Protein AF-A0A6V7Y6E7-F1 (afdb_monomer_lite)

Secondary structure (DSSP, 8-state):
-HHHHHHHHHHHHHHHHHHHHHHH-HHHHHHHHHHHHHHHHHHHHHHHHHHHHHHHHH-TT----THHHHHHHHHHHHHHHHHHHHHHSPPPHHHHHHTT--HHHHHHHHHHHH--S--HHHHHHHHHHHHHHHHSPP--TTHHHHSS-HHHHHHHHHHHHHHHHTSHHHHHHHTTT-

Radius of gyration: 22.76 Å; chains: 1; bounding box: 50×35×67 Å

Foldseek 3Di:
DVVVVVVVVVVVCVVCLVVCCLVVAPLVSVVVVLVVLVVVLVVVVVVVVVVVVVCVVVPVPPDDDPCVVVVSVVSVVVSVVVVVVSVVQDTQLLCCCLPVVNLVSSQVNVCVVVVDPPCVVVSVVSNVVSVVCVVDDPCDPVNVVVDPPVVVVVVVVVVVVCVVVVCPVVVVVVVVVD

Structure (mmCIF, N/CA/C/O backbone):
data_AF-A0A6V7Y6E7-F1
#
_entry.id   AF-A0A6V7Y6E7-F1
#
loop_
_atom_site.group_PDB
_atom_site.id
_atom_site.type_symbol
_atom_site.label_atom_id
_atom_site.label_alt_id
_atom_site.label_comp_id
_atom_site.label_asym_id
_atom_site.label_entity_id
_atom_site.label_seq_id
_atom_site.pdbx_PDB_ins_code
_atom_site.Cartn_x
_atom_site.Cartn_y
_atom_site.Cartn_z
_atom_site.occupancy
_atom_site.B_iso_or_equiv
_atom_site.auth_seq_id
_atom_site.auth_comp_id
_atom_site.auth_asym_id
_atom_site.auth_atom_id
_atom_site.pdbx_PDB_model_num
ATOM 1 N N . MET A 1 1 ? 16.864 6.881 -18.535 1.00 53.31 1 MET A N 1
ATOM 2 C CA . MET A 1 1 ? 15.555 7.573 -18.629 1.00 53.31 1 MET A CA 1
ATOM 3 C C . MET A 1 1 ? 14.434 6.759 -17.979 1.00 53.31 1 MET A C 1
ATOM 5 O O . MET A 1 1 ? 13.882 7.224 -16.995 1.00 53.31 1 MET A O 1
ATOM 9 N N . ALA A 1 2 ? 14.132 5.539 -18.446 1.00 59.84 2 ALA A N 1
ATOM 10 C CA . ALA A 1 2 ? 13.004 4.745 -17.928 1.00 59.84 2 ALA A CA 1
ATOM 11 C C . ALA A 1 2 ? 13.101 4.378 -16.429 1.00 59.84 2 ALA A C 1
ATOM 13 O O . ALA A 1 2 ? 12.095 4.411 -15.731 1.00 59.84 2 ALA A O 1
ATOM 14 N N . VAL A 1 3 ? 14.304 4.097 -15.914 1.00 64.38 3 VAL A N 1
ATOM 15 C CA . VAL A 1 3 ? 14.514 3.660 -14.517 1.00 64.38 3 VAL A CA 1
ATOM 16 C C . VAL A 1 3 ? 14.163 4.755 -13.494 1.00 64.38 3 VAL A C 1
ATOM 18 O O . VAL A 1 3 ? 13.571 4.469 -12.459 1.00 64.38 3 VAL A O 1
ATOM 21 N N . GLY A 1 4 ? 14.441 6.027 -13.804 1.00 71.19 4 GLY A N 1
ATOM 22 C CA . GLY A 1 4 ? 14.145 7.150 -12.902 1.00 71.19 4 GLY A CA 1
ATOM 23 C C . GLY A 1 4 ? 12.647 7.439 -12.745 1.00 71.19 4 GLY A C 1
ATOM 24 O O . GLY A 1 4 ? 12.212 7.879 -11.684 1.00 71.19 4 GLY A O 1
ATOM 25 N N . VAL A 1 5 ? 11.839 7.131 -13.766 1.00 80.69 5 VAL A N 1
ATOM 26 C CA . VAL A 1 5 ? 10.379 7.340 -13.734 1.00 80.69 5 VAL A CA 1
ATOM 27 C C . VAL A 1 5 ? 9.711 6.429 -12.699 1.00 80.69 5 VAL A C 1
ATOM 29 O O . VAL A 1 5 ? 8.771 6.855 -12.031 1.00 80.69 5 VAL A O 1
ATOM 32 N N . PHE A 1 6 ? 10.231 5.213 -12.493 1.00 79.94 6 PHE A N 1
ATOM 33 C CA . PHE A 1 6 ? 9.736 4.307 -11.451 1.00 79.94 6 PHE A CA 1
ATOM 34 C C . PHE A 1 6 ? 9.980 4.853 -10.040 1.00 79.94 6 PHE A C 1
ATOM 36 O O . PHE A 1 6 ? 9.088 4.771 -9.198 1.00 79.94 6 PHE A O 1
ATOM 43 N N . ALA A 1 7 ? 11.138 5.473 -9.788 1.00 81.00 7 ALA A N 1
ATOM 44 C CA . ALA A 1 7 ? 11.437 6.091 -8.495 1.00 81.00 7 ALA A CA 1
ATOM 45 C C . ALA A 1 7 ? 10.510 7.284 -8.202 1.00 81.00 7 ALA A C 1
ATOM 47 O O . ALA A 1 7 ? 9.968 7.396 -7.103 1.00 81.00 7 ALA A O 1
ATOM 48 N N . VAL A 1 8 ? 10.261 8.138 -9.202 1.00 84.62 8 VAL A N 1
ATOM 49 C CA . VAL A 1 8 ? 9.315 9.260 -9.080 1.00 84.62 8 VAL A CA 1
ATOM 50 C C . VAL A 1 8 ? 7.890 8.760 -8.831 1.00 84.62 8 VAL A C 1
ATOM 52 O O . VAL A 1 8 ? 7.212 9.264 -7.935 1.00 84.62 8 VAL A O 1
ATOM 55 N N . GLY A 1 9 ? 7.454 7.726 -9.558 1.00 84.88 9 GLY A N 1
ATOM 56 C CA . GLY A 1 9 ? 6.162 7.078 -9.329 1.00 84.88 9 GLY A CA 1
ATOM 57 C C . GLY A 1 9 ? 6.029 6.509 -7.913 1.00 84.88 9 GLY A C 1
ATOM 58 O O . GLY A 1 9 ? 4.996 6.699 -7.274 1.00 84.88 9 GLY A O 1
ATOM 59 N N . GLY A 1 10 ? 7.090 5.887 -7.388 1.00 84.56 10 GLY A N 1
ATOM 60 C CA . GLY A 1 10 ? 7.145 5.384 -6.014 1.00 84.56 10 GLY A CA 1
ATOM 61 C C . GLY A 1 10 ? 7.012 6.487 -4.961 1.00 84.56 10 GLY A C 1
ATOM 62 O O . GLY A 1 10 ? 6.248 6.329 -4.011 1.00 84.56 10 GLY A O 1
ATOM 63 N N . MET A 1 11 ? 7.676 7.633 -5.153 1.00 86.88 11 MET A N 1
ATOM 64 C CA . MET A 1 11 ? 7.556 8.779 -4.241 1.00 86.88 11 MET A CA 1
ATOM 65 C C . MET A 1 11 ? 6.131 9.342 -4.213 1.00 86.88 11 MET A C 1
ATOM 67 O O . MET A 1 11 ? 5.580 9.580 -3.139 1.00 86.88 11 MET A O 1
ATOM 71 N N . ILE A 1 12 ? 5.507 9.527 -5.378 1.00 87.31 12 ILE A N 1
ATOM 72 C CA . ILE A 1 12 ? 4.134 10.046 -5.464 1.00 87.31 12 ILE A CA 1
ATOM 73 C C . ILE A 1 12 ? 3.145 9.036 -4.862 1.00 87.31 12 ILE A C 1
ATOM 75 O O . ILE A 1 12 ? 2.309 9.405 -4.036 1.00 87.31 12 ILE A O 1
ATOM 79 N N . GLY A 1 13 ? 3.271 7.754 -5.218 1.00 84.38 13 GLY A N 1
ATOM 80 C CA . GLY A 1 13 ? 2.419 6.682 -4.699 1.00 84.38 13 GLY A CA 1
ATOM 81 C C . GLY A 1 13 ? 2.525 6.516 -3.181 1.00 84.38 13 GLY A C 1
ATOM 82 O O . GLY A 1 13 ? 1.503 6.394 -2.508 1.00 84.38 13 GLY A O 1
ATOM 83 N N . GLY A 1 14 ? 3.739 6.599 -2.628 1.00 83.94 14 GLY A N 1
ATOM 84 C CA . GLY A 1 14 ? 3.987 6.501 -1.188 1.00 83.94 14 GLY A CA 1
ATOM 85 C C . GLY A 1 14 ? 3.364 7.637 -0.371 1.00 83.94 14 GLY A C 1
ATOM 86 O O . GLY A 1 14 ? 2.892 7.401 0.734 1.00 83.94 14 GLY A O 1
ATOM 87 N N . ASN A 1 15 ? 3.280 8.853 -0.917 1.00 81.75 15 ASN A N 1
ATOM 88 C CA . ASN A 1 15 ? 2.604 9.967 -0.238 1.00 81.75 15 ASN A CA 1
ATOM 89 C C . ASN A 1 15 ? 1.072 9.852 -0.306 1.00 81.75 15 ASN A C 1
ATOM 91 O O . ASN A 1 15 ? 0.367 10.241 0.625 1.00 81.75 15 ASN A O 1
ATOM 95 N N . LEU A 1 16 ? 0.540 9.301 -1.400 1.00 82.25 16 LEU A N 1
ATOM 96 C CA . LEU A 1 16 ? -0.904 9.153 -1.598 1.00 82.25 16 LEU A CA 1
ATOM 97 C C . LEU A 1 16 ? -1.489 7.937 -0.869 1.00 82.25 16 LEU A C 1
ATOM 99 O O . LEU A 1 16 ? -2.671 7.956 -0.522 1.00 82.25 16 LEU A O 1
ATOM 103 N N . VAL A 1 17 ? -0.690 6.899 -0.598 1.00 81.75 17 VAL A N 1
ATOM 104 C CA . VAL A 1 17 ? -1.184 5.645 -0.005 1.00 81.75 17 VAL A CA 1
ATOM 105 C C . VAL A 1 17 ? -1.858 5.863 1.351 1.00 81.75 17 VAL A C 1
ATOM 107 O O . VAL A 1 17 ? -2.896 5.259 1.605 1.00 81.75 17 VAL A O 1
ATOM 110 N N . GLY A 1 18 ? -1.339 6.771 2.186 1.00 75.69 18 GLY A N 1
ATOM 111 C CA . GLY A 1 18 ? -1.924 7.083 3.494 1.00 75.69 18 GLY A CA 1
ATOM 112 C C . GLY A 1 18 ? -3.319 7.705 3.382 1.00 75.69 18 GLY A C 1
ATOM 113 O O . GLY A 1 18 ? -4.241 7.318 4.099 1.00 75.69 18 GLY A O 1
ATOM 114 N N . ILE A 1 19 ? -3.512 8.606 2.415 1.00 76.75 19 ILE A N 1
ATOM 115 C CA . ILE A 1 19 ? -4.805 9.255 2.146 1.00 76.75 19 ILE A CA 1
ATOM 116 C C . ILE A 1 19 ? -5.809 8.243 1.579 1.00 76.75 19 ILE A C 1
ATOM 118 O O . ILE A 1 19 ? -6.980 8.225 1.955 1.00 76.75 19 ILE A O 1
ATOM 122 N N . VAL A 1 20 ? -5.360 7.383 0.665 1.00 78.75 20 VAL A N 1
ATOM 123 C CA . VAL A 1 20 ? -6.222 6.379 0.029 1.00 78.75 20 VAL A CA 1
ATOM 124 C C . VAL A 1 20 ? -6.619 5.289 1.029 1.00 78.75 20 VAL A C 1
ATOM 126 O O . VAL A 1 20 ? -7.785 4.896 1.071 1.00 78.75 20 VAL A O 1
ATOM 129 N N . ALA A 1 21 ? -5.687 4.833 1.869 1.00 75.56 21 ALA A N 1
ATOM 130 C CA . ALA A 1 21 ? -5.933 3.801 2.872 1.00 75.56 21 ALA A CA 1
ATOM 131 C C . ALA A 1 21 ? -6.896 4.262 3.976 1.00 75.56 21 ALA A C 1
ATOM 133 O O . ALA A 1 21 ? -7.745 3.475 4.394 1.00 75.56 21 ALA A O 1
ATOM 134 N N . THR A 1 22 ? -6.806 5.524 4.408 1.00 72.81 22 THR A N 1
ATOM 135 C CA . THR A 1 22 ? -7.703 6.100 5.427 1.00 72.81 22 THR A CA 1
ATOM 136 C C . THR A 1 22 ? -9.113 6.352 4.893 1.00 72.81 22 THR A C 1
ATOM 138 O O . THR A 1 22 ? -10.081 6.129 5.613 1.00 72.81 22 THR A O 1
ATOM 141 N N . LYS A 1 23 ? -9.263 6.742 3.617 1.00 72.19 23 LYS A N 1
ATOM 142 C CA . LYS A 1 23 ? -10.584 7.001 3.012 1.00 72.19 23 LYS A CA 1
ATOM 143 C C . LYS A 1 23 ? -11.315 5.751 2.526 1.00 72.19 23 LYS A C 1
ATOM 145 O O . LYS A 1 23 ? -12.529 5.658 2.671 1.00 72.19 23 LYS A O 1
ATOM 150 N N . LEU A 1 24 ? -10.608 4.818 1.888 1.00 68.69 24 LEU A N 1
ATOM 151 C CA . LEU A 1 24 ? -11.229 3.661 1.228 1.00 68.69 24 LEU A CA 1
ATOM 152 C C . LEU A 1 24 ? -11.151 2.377 2.058 1.00 68.69 24 LEU A C 1
ATOM 154 O O . LEU A 1 24 ? -11.836 1.413 1.721 1.00 68.69 24 LEU A O 1
ATOM 158 N N . GLY A 1 25 ? -10.337 2.354 3.114 1.00 72.38 25 GLY A N 1
ATOM 159 C CA . GLY A 1 25 ? -10.011 1.148 3.865 1.00 72.38 25 GLY A CA 1
ATOM 160 C C . GLY A 1 25 ? -8.861 0.371 3.219 1.00 72.38 25 GLY A C 1
ATOM 161 O O . GLY A 1 25 ? -8.708 0.321 1.993 1.00 72.38 25 GLY A O 1
ATOM 162 N N . ARG A 1 26 ? -8.035 -0.272 4.053 1.00 75.12 26 ARG A N 1
ATOM 163 C CA . ARG A 1 26 ? -6.790 -0.951 3.634 1.00 75.12 26 ARG A CA 1
ATOM 164 C C . ARG A 1 26 ? -7.031 -2.045 2.584 1.00 75.12 26 ARG A C 1
ATOM 166 O O . ARG A 1 26 ? -6.278 -2.155 1.619 1.00 75.12 26 ARG A O 1
ATOM 173 N N . LYS A 1 27 ? -8.119 -2.812 2.726 1.00 76.62 27 LYS A N 1
ATOM 174 C CA . LYS A 1 27 ? -8.493 -3.903 1.807 1.00 76.62 27 LYS A CA 1
ATOM 175 C C . LYS A 1 27 ? -8.834 -3.390 0.406 1.00 76.62 27 LYS A C 1
ATOM 177 O O . LYS A 1 27 ? -8.342 -3.917 -0.589 1.00 76.62 27 LYS A O 1
ATOM 182 N N . ARG A 1 28 ? -9.662 -2.344 0.321 1.00 75.44 28 ARG A N 1
ATOM 183 C CA . ARG A 1 28 ? -10.079 -1.754 -0.960 1.00 75.44 28 ARG A CA 1
ATOM 184 C C . ARG A 1 28 ? -8.938 -0.985 -1.616 1.00 75.44 28 ARG A C 1
ATOM 186 O O . ARG A 1 28 ? -8.761 -1.104 -2.822 1.00 75.44 28 ARG A O 1
ATOM 193 N N . ALA A 1 29 ? -8.125 -0.272 -0.835 1.00 81.62 29 ALA A N 1
ATOM 194 C CA . ALA A 1 29 ? -6.918 0.386 -1.332 1.00 81.62 29 ALA A CA 1
ATOM 195 C C . ALA A 1 29 ? -5.959 -0.611 -2.010 1.00 81.62 29 ALA A C 1
ATOM 197 O O . ALA A 1 29 ? -5.461 -0.340 -3.103 1.00 81.62 29 ALA A O 1
ATOM 198 N N . LEU A 1 30 ? -5.770 -1.799 -1.422 1.00 82.19 30 LEU A N 1
ATOM 199 C CA . LEU A 1 30 ? -4.933 -2.849 -2.008 1.00 82.19 30 LEU A CA 1
ATOM 200 C C . LEU A 1 30 ? -5.521 -3.421 -3.313 1.00 82.19 30 LEU A C 1
ATOM 202 O O . LEU A 1 30 ? -4.776 -3.691 -4.254 1.00 82.19 30 LEU A O 1
ATOM 206 N N . LEU A 1 31 ? -6.850 -3.548 -3.412 1.00 81.88 31 LEU A N 1
ATOM 207 C CA . LEU A 1 31 ? -7.524 -3.949 -4.655 1.00 81.88 31 LEU A CA 1
ATOM 208 C C . LEU A 1 31 ? -7.328 -2.920 -5.777 1.00 81.88 31 LEU A C 1
ATOM 210 O O . LEU A 1 31 ? -7.003 -3.302 -6.901 1.00 81.88 31 LEU A O 1
ATOM 214 N N . TYR A 1 32 ? -7.468 -1.626 -5.477 1.00 82.00 32 TYR A N 1
ATOM 215 C CA . TYR A 1 32 ? -7.200 -0.561 -6.449 1.00 82.00 32 TYR A CA 1
ATOM 216 C C . TYR A 1 32 ? -5.737 -0.552 -6.899 1.00 82.00 32 TYR A C 1
ATOM 218 O O . TYR A 1 32 ? -5.465 -0.396 -8.088 1.00 82.00 32 TYR A O 1
ATOM 226 N N . ASN A 1 33 ? -4.796 -0.787 -5.980 1.00 84.94 33 ASN A N 1
ATOM 227 C CA . ASN A 1 33 ? -3.381 -0.912 -6.320 1.00 84.94 33 ASN A CA 1
ATOM 228 C C . ASN A 1 33 ? -3.125 -2.076 -7.296 1.00 84.94 33 ASN A C 1
ATOM 230 O O . ASN A 1 33 ? -2.426 -1.910 -8.295 1.00 84.94 3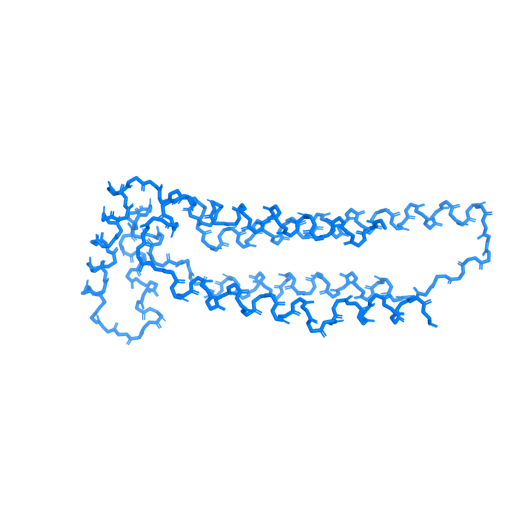3 ASN A O 1
ATOM 234 N N . ASN A 1 34 ? -3.754 -3.232 -7.065 1.00 84.50 34 ASN A N 1
ATOM 235 C CA . ASN A 1 34 ? -3.667 -4.370 -7.982 1.00 84.50 34 ASN A CA 1
ATOM 236 C C . ASN A 1 34 ? -4.293 -4.071 -9.354 1.00 84.50 34 ASN A C 1
ATOM 238 O O . ASN A 1 34 ? -3.736 -4.473 -10.374 1.00 84.50 34 ASN A O 1
ATOM 242 N N . ALA A 1 35 ? -5.403 -3.329 -9.413 1.00 83.62 35 ALA A N 1
ATOM 243 C CA . ALA A 1 35 ? -5.997 -2.904 -10.681 1.00 83.62 35 ALA A CA 1
ATOM 244 C C . ALA A 1 35 ? -5.054 -1.983 -11.480 1.00 83.62 35 ALA A C 1
ATOM 246 O O . ALA A 1 35 ? -4.860 -2.190 -12.679 1.00 83.62 35 ALA A O 1
ATOM 247 N N . LEU A 1 36 ? -4.405 -1.020 -10.815 1.00 84.56 36 LEU A N 1
ATOM 248 C CA . LEU A 1 36 ? -3.390 -0.162 -11.437 1.00 84.56 36 LEU A CA 1
ATOM 249 C C . LEU A 1 36 ? -2.202 -0.978 -11.969 1.00 84.56 36 LEU A C 1
ATOM 251 O O . LEU A 1 36 ? -1.729 -0.714 -13.075 1.00 84.56 36 LEU A O 1
ATOM 255 N N . ALA A 1 37 ? -1.761 -2.002 -11.231 1.00 82.00 37 ALA A N 1
ATOM 256 C CA . ALA A 1 37 ? -0.686 -2.892 -11.664 1.00 82.00 37 ALA A CA 1
ATOM 257 C C . ALA A 1 37 ? -1.053 -3.689 -12.929 1.00 82.00 37 ALA A C 1
ATOM 259 O O . ALA A 1 37 ? -0.230 -3.806 -13.839 1.00 82.00 37 ALA A O 1
ATOM 260 N N . ILE A 1 38 ? -2.293 -4.185 -13.030 1.00 82.25 38 ILE A N 1
ATOM 261 C CA . ILE A 1 38 ? -2.786 -4.871 -14.236 1.00 82.25 38 ILE A CA 1
ATOM 262 C C . ILE A 1 38 ? -2.809 -3.909 -15.429 1.00 82.25 38 ILE A C 1
ATOM 264 O O . ILE A 1 38 ? -2.306 -4.252 -16.498 1.00 82.25 38 ILE A O 1
ATOM 268 N N . ILE A 1 39 ? -3.352 -2.699 -15.253 1.00 85.56 39 ILE A N 1
ATOM 269 C CA . ILE A 1 39 ? -3.434 -1.690 -16.323 1.00 85.56 39 ILE A CA 1
ATOM 270 C C . ILE A 1 39 ? -2.030 -1.319 -16.816 1.00 85.56 39 ILE A C 1
ATOM 272 O O . ILE A 1 39 ? -1.779 -1.311 -18.022 1.00 85.56 39 ILE A O 1
ATOM 276 N N . ALA A 1 40 ? -1.091 -1.078 -15.898 1.00 81.50 40 ALA A N 1
ATOM 277 C CA . ALA A 1 40 ? 0.299 -0.797 -16.240 1.00 81.50 40 ALA A CA 1
ATOM 278 C C . ALA A 1 40 ? 0.956 -1.980 -16.975 1.00 81.50 40 ALA A C 1
ATOM 280 O O . ALA A 1 40 ? 1.633 -1.785 -17.986 1.00 81.50 40 ALA A O 1
ATOM 281 N N . GLY A 1 41 ? 0.720 -3.214 -16.516 1.00 77.81 41 GLY A N 1
ATOM 282 C CA . GLY A 1 41 ? 1.191 -4.439 -17.166 1.00 77.81 41 GLY A CA 1
ATOM 283 C C . GLY A 1 41 ? 0.635 -4.632 -18.580 1.00 77.81 41 GLY A C 1
ATOM 284 O O . GLY A 1 41 ? 1.371 -5.039 -19.483 1.00 77.81 41 GLY A O 1
ATOM 285 N N . ALA A 1 42 ? -0.639 -4.304 -18.798 1.00 81.62 42 ALA A N 1
ATOM 286 C CA . ALA A 1 42 ? -1.279 -4.347 -20.109 1.00 81.62 42 ALA A CA 1
ATOM 287 C C . ALA A 1 42 ? -0.704 -3.280 -21.053 1.00 81.62 42 ALA A C 1
ATOM 289 O O . ALA A 1 42 ? -0.353 -3.593 -22.191 1.00 81.62 42 ALA A O 1
ATOM 290 N N . LEU A 1 43 ? -0.523 -2.048 -20.568 1.00 83.31 43 LEU A N 1
ATOM 291 C CA . LEU A 1 43 ? 0.066 -0.953 -21.342 1.00 83.31 43 LEU A CA 1
ATOM 292 C C . LEU A 1 43 ? 1.518 -1.258 -21.745 1.00 83.31 43 LEU A C 1
ATOM 294 O O . LEU A 1 43 ? 1.893 -1.081 -22.904 1.00 83.31 43 LEU A O 1
ATOM 298 N N . MET A 1 44 ? 2.325 -1.781 -20.815 1.00 79.69 44 MET A N 1
ATOM 299 C CA . MET A 1 44 ? 3.701 -2.204 -21.095 1.00 79.69 44 MET A CA 1
ATOM 300 C C . MET A 1 44 ? 3.758 -3.346 -22.120 1.00 79.69 44 MET A C 1
ATOM 302 O O . MET A 1 44 ? 4.615 -3.331 -23.007 1.00 79.69 44 MET A O 1
ATOM 306 N N . ALA A 1 45 ? 2.847 -4.320 -22.039 1.00 74.81 45 ALA A N 1
ATOM 307 C CA . ALA A 1 45 ? 2.758 -5.398 -23.023 1.00 74.81 45 ALA A CA 1
ATOM 308 C C . ALA A 1 45 ? 2.351 -4.884 -24.412 1.00 74.81 45 ALA A C 1
ATOM 310 O O . ALA A 1 45 ? 2.982 -5.256 -25.404 1.00 74.81 45 ALA A O 1
ATOM 311 N N . GLY A 1 46 ? 1.366 -3.981 -24.478 1.00 77.00 46 GLY A N 1
ATOM 312 C CA . GLY A 1 46 ? 0.929 -3.337 -25.717 1.00 77.00 46 GLY A CA 1
ATOM 313 C C . GLY A 1 46 ? 2.048 -2.540 -26.393 1.00 77.00 46 GLY A C 1
ATOM 314 O O . GLY A 1 46 ? 2.299 -2.713 -27.585 1.00 77.00 46 GLY A O 1
ATOM 315 N N . ALA A 1 47 ? 2.805 -1.750 -25.627 1.00 76.25 47 ALA A N 1
ATOM 316 C CA . ALA A 1 47 ? 3.935 -0.981 -26.151 1.00 76.25 47 ALA A CA 1
ATOM 317 C C . ALA A 1 47 ? 5.037 -1.880 -26.750 1.00 76.25 47 ALA A C 1
ATOM 319 O O . ALA A 1 47 ? 5.559 -1.593 -27.830 1.00 76.25 47 ALA A O 1
ATOM 320 N N . LYS A 1 48 ? 5.363 -3.010 -26.101 1.00 68.81 48 LYS A N 1
ATOM 321 C CA . LYS A 1 48 ? 6.346 -3.971 -26.636 1.00 68.81 48 LYS A CA 1
ATOM 322 C C . LYS A 1 48 ? 5.830 -4.738 -27.856 1.00 68.81 48 LYS A C 1
ATOM 324 O O . LYS A 1 48 ? 6.634 -5.108 -28.710 1.00 68.81 48 LYS A O 1
ATOM 329 N N . PHE A 1 49 ? 4.521 -4.970 -27.959 1.00 70.94 49 PHE A N 1
ATOM 330 C CA . PHE A 1 49 ? 3.905 -5.583 -29.136 1.00 70.94 49 PHE A CA 1
ATOM 331 C C . PHE A 1 49 ? 3.967 -4.654 -30.360 1.00 70.94 49 PHE A C 1
ATOM 333 O O . PHE A 1 49 ? 4.408 -5.084 -31.425 1.00 70.94 49 PHE A O 1
ATOM 340 N N . CYS A 1 50 ? 3.652 -3.365 -30.194 1.00 68.69 50 CYS A N 1
ATOM 341 C CA . CYS A 1 50 ? 3.801 -2.367 -31.259 1.00 68.69 50 CYS A CA 1
ATOM 342 C C . CYS A 1 50 ? 5.263 -2.199 -31.703 1.00 68.69 50 CYS A C 1
ATOM 344 O O . CYS A 1 50 ? 5.543 -2.166 -32.900 1.00 68.69 50 CYS A O 1
ATOM 346 N N . GLY A 1 51 ? 6.209 -2.172 -30.757 1.00 66.31 51 GLY A N 1
ATOM 347 C CA . GLY A 1 51 ? 7.641 -2.120 -31.071 1.00 66.31 51 GLY A CA 1
ATOM 348 C C . GLY A 1 51 ? 8.134 -3.343 -31.855 1.00 66.31 51 GLY A C 1
ATOM 349 O O . GLY A 1 51 ? 8.950 -3.202 -32.760 1.00 66.31 51 GLY A O 1
ATOM 350 N N . LYS A 1 52 ? 7.600 -4.540 -31.568 1.00 66.25 52 LYS A N 1
ATOM 351 C CA . LYS A 1 52 ? 7.872 -5.765 -32.343 1.00 66.25 52 LYS A CA 1
ATOM 352 C C . LYS A 1 52 ? 7.341 -5.700 -33.768 1.00 66.25 52 LYS A C 1
ATOM 354 O O . LYS A 1 52 ? 8.054 -6.100 -34.680 1.00 66.25 52 LYS A O 1
ATOM 359 N N . LEU A 1 53 ? 6.111 -5.217 -33.947 1.00 67.00 53 LEU A N 1
ATOM 360 C CA . LEU A 1 53 ? 5.484 -5.052 -35.262 1.00 67.00 53 LEU A CA 1
ATOM 361 C C . LEU A 1 53 ? 6.275 -4.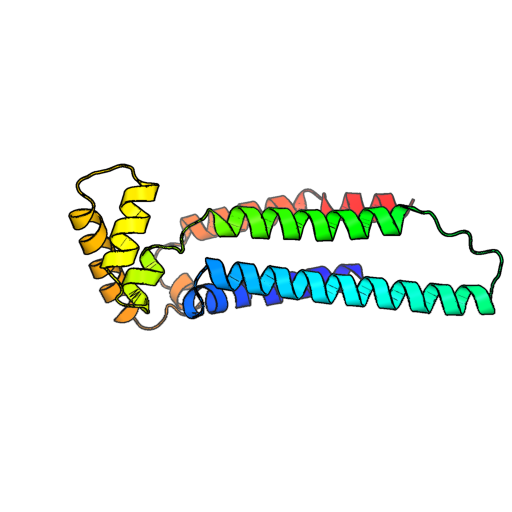074 -36.138 1.00 67.00 53 LEU A C 1
ATOM 363 O O . LEU A 1 53 ? 6.584 -4.390 -37.282 1.00 67.00 53 LEU A O 1
ATOM 367 N N . LEU A 1 54 ? 6.680 -2.933 -35.575 1.00 65.19 54 LEU A N 1
ATOM 368 C CA . LEU A 1 54 ? 7.532 -1.956 -36.259 1.00 65.19 54 LEU A CA 1
ATOM 369 C C . LEU A 1 54 ? 8.929 -2.516 -36.574 1.00 65.19 54 LEU A C 1
ATOM 371 O O . LEU A 1 54 ? 9.415 -2.356 -37.691 1.00 65.19 54 LEU A O 1
ATOM 375 N N . ALA A 1 55 ? 9.559 -3.219 -35.627 1.00 62.69 55 ALA A N 1
ATOM 376 C CA . ALA A 1 55 ? 10.871 -3.834 -35.834 1.00 62.69 55 ALA A CA 1
ATOM 377 C C . ALA A 1 55 ? 10.842 -4.966 -36.876 1.00 62.69 55 ALA A C 1
ATOM 379 O O . ALA A 1 55 ? 11.798 -5.118 -37.624 1.00 62.69 55 ALA A O 1
ATOM 380 N N . PHE A 1 56 ? 9.745 -5.724 -36.976 1.00 62.16 56 PHE A N 1
ATOM 381 C CA . PHE A 1 56 ? 9.559 -6.743 -38.014 1.00 62.16 56 PHE A CA 1
ATOM 382 C C . PHE A 1 56 ? 9.482 -6.133 -39.424 1.00 62.16 56 PHE A C 1
ATOM 384 O O . PHE A 1 56 ? 10.030 -6.705 -40.361 1.00 62.16 56 PHE A O 1
ATOM 391 N N . TYR A 1 57 ? 8.862 -4.955 -39.566 1.00 62.47 57 TYR A N 1
ATOM 392 C CA . TYR A 1 57 ? 8.790 -4.232 -40.841 1.00 62.47 57 TYR A CA 1
ATOM 393 C C . TYR A 1 57 ? 10.101 -3.524 -41.229 1.00 62.47 57 TYR A C 1
ATOM 395 O O . TYR A 1 57 ? 10.366 -3.374 -42.418 1.00 62.47 57 TYR A O 1
ATOM 403 N N . PHE A 1 58 ? 10.917 -3.086 -40.261 1.00 66.56 58 PHE A N 1
ATOM 404 C CA . PHE A 1 58 ? 12.116 -2.268 -40.517 1.00 66.56 58 PHE A CA 1
ATOM 405 C C . PHE A 1 58 ? 13.451 -3.039 -40.404 1.00 66.56 58 PHE A C 1
ATOM 407 O O . PHE A 1 58 ? 14.449 -2.612 -40.980 1.00 66.56 58 PHE A O 1
ATOM 414 N N . TRP A 1 59 ? 13.505 -4.167 -39.677 1.00 45.44 59 TRP A N 1
ATOM 415 C CA . TRP A 1 59 ? 14.733 -4.952 -39.460 1.00 45.44 59 TRP A CA 1
ATOM 416 C C . TRP A 1 59 ? 14.455 -6.446 -39.148 1.00 45.44 59 TRP A C 1
ATOM 418 O O . TRP A 1 59 ? 14.276 -6.827 -37.985 1.00 45.44 59 TRP A O 1
ATOM 428 N N . PRO A 1 60 ? 14.492 -7.345 -40.153 1.00 55.88 60 PRO A N 1
ATOM 429 C CA . PRO A 1 60 ? 14.135 -8.762 -39.984 1.00 55.88 60 PRO A CA 1
ATOM 430 C C . PRO A 1 60 ? 15.056 -9.583 -39.058 1.00 55.88 60 PRO A C 1
ATOM 432 O O . PRO A 1 60 ? 14.656 -10.642 -38.579 1.00 55.88 60 PRO A O 1
ATOM 435 N N . SER A 1 61 ? 16.276 -9.115 -38.768 1.00 60.62 61 SER A N 1
ATOM 436 C CA . SER A 1 61 ? 17.277 -9.872 -37.989 1.00 60.62 61 SER A CA 1
ATOM 437 C C . SER A 1 61 ? 17.204 -9.665 -36.465 1.00 60.62 61 SER A C 1
ATOM 439 O O . SER A 1 61 ? 18.073 -10.146 -35.737 1.00 60.62 61 SER A O 1
ATOM 441 N N . TYR A 1 62 ? 16.193 -8.960 -35.939 1.00 60.50 62 TYR A N 1
ATOM 442 C CA . TYR A 1 62 ? 16.071 -8.694 -34.498 1.00 60.50 62 TYR A CA 1
ATOM 443 C C . TYR A 1 62 ? 15.502 -9.920 -33.752 1.00 60.50 62 TYR A C 1
ATOM 445 O O . TYR A 1 62 ? 14.290 -10.131 -33.672 1.00 60.50 62 TYR A O 1
ATOM 453 N N . ARG A 1 63 ? 16.381 -10.776 -33.216 1.00 54.66 63 ARG A N 1
ATOM 454 C CA . ARG A 1 63 ? 16.008 -12.025 -32.530 1.00 54.66 63 ARG A CA 1
ATOM 455 C C . ARG A 1 63 ? 15.573 -11.760 -31.083 1.00 54.66 63 ARG A C 1
ATOM 457 O O . ARG A 1 63 ? 16.392 -11.583 -30.190 1.00 54.66 63 ARG A O 1
ATOM 464 N N . TRP A 1 64 ? 14.264 -11.752 -30.841 1.00 56.81 64 TRP A N 1
ATOM 465 C CA . TRP A 1 64 ? 13.684 -11.530 -29.512 1.00 56.81 64 TRP A CA 1
ATOM 466 C C . TRP A 1 64 ? 13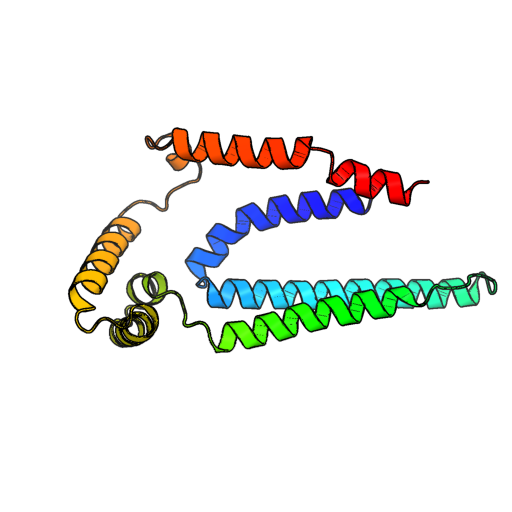.859 -12.740 -28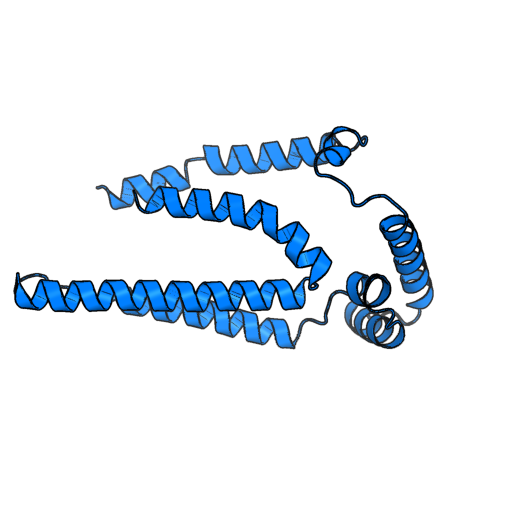.581 1.00 56.81 64 TRP A C 1
ATOM 468 O O . TRP A 1 64 ? 13.330 -13.820 -28.848 1.00 56.81 64 TRP A O 1
ATOM 478 N N . ASN A 1 65 ? 14.512 -12.548 -27.431 1.00 53.72 65 ASN A N 1
ATOM 479 C CA . ASN A 1 65 ? 14.552 -13.546 -26.358 1.00 53.72 65 ASN A CA 1
ATOM 480 C C . ASN A 1 65 ? 13.151 -13.772 -25.749 1.00 53.72 65 ASN A C 1
ATOM 482 O O . ASN A 1 65 ? 12.432 -12.825 -25.427 1.00 53.72 65 ASN A O 1
ATOM 486 N N . LYS A 1 66 ? 12.758 -15.041 -25.552 1.00 53.69 66 LYS A N 1
ATOM 487 C CA . LYS A 1 66 ? 11.428 -15.482 -25.058 1.00 53.69 66 LYS A CA 1
ATOM 488 C C . LYS A 1 66 ? 11.107 -15.092 -23.596 1.00 53.69 66 LYS A C 1
ATOM 490 O O . LYS A 1 66 ? 10.021 -15.398 -23.111 1.00 53.69 66 LYS A O 1
ATOM 495 N N . CYS A 1 67 ? 12.005 -14.409 -22.885 1.00 55.66 67 CYS A N 1
ATOM 496 C CA . CYS A 1 67 ? 11.865 -14.104 -21.454 1.00 55.66 67 CYS A CA 1
ATOM 497 C C . CYS A 1 67 ? 10.749 -13.093 -21.126 1.00 55.66 67 CYS A C 1
ATOM 499 O O . CYS A 1 67 ? 10.200 -13.127 -20.030 1.00 55.66 67 CYS A O 1
ATOM 501 N N . TRP A 1 68 ? 10.336 -12.250 -22.079 1.00 57.16 68 TRP A N 1
ATOM 502 C CA . TRP A 1 68 ? 9.281 -11.247 -21.855 1.00 57.16 68 TRP A CA 1
ATOM 503 C C . TRP A 1 68 ? 7.915 -11.861 -21.493 1.00 57.16 68 TRP A C 1
ATOM 505 O O . TRP A 1 68 ? 7.156 -11.269 -20.731 1.00 57.16 68 TRP A O 1
ATOM 515 N N . PHE A 1 69 ? 7.615 -13.064 -21.995 1.00 58.09 69 PHE A N 1
ATOM 516 C CA . PHE A 1 69 ? 6.376 -13.772 -21.664 1.00 58.09 69 PHE A CA 1
ATOM 517 C C . PHE A 1 69 ? 6.409 -14.322 -20.229 1.00 58.09 69 PHE A C 1
ATOM 519 O O . PHE A 1 69 ? 5.398 -14.301 -19.532 1.00 58.09 69 PHE A O 1
ATOM 526 N N . LYS A 1 70 ? 7.597 -14.727 -19.749 1.00 60.78 70 LYS A N 1
ATOM 527 C CA . LYS A 1 70 ? 7.809 -15.145 -18.354 1.00 60.78 70 LYS A CA 1
ATOM 528 C C . LYS A 1 70 ? 7.589 -13.981 -17.380 1.00 60.78 70 LYS A C 1
ATOM 530 O O . LYS A 1 70 ? 6.949 -14.177 -16.352 1.00 60.78 70 LYS A O 1
ATOM 535 N N . GLN A 1 71 ? 8.029 -12.770 -17.740 1.00 60.97 71 GLN A N 1
ATOM 536 C CA . GLN A 1 71 ? 7.771 -11.552 -16.959 1.00 60.97 71 GLN A CA 1
ATOM 537 C C . GLN A 1 71 ? 6.264 -11.286 -16.805 1.00 60.97 71 GLN A C 1
ATOM 539 O O . GLN A 1 71 ? 5.789 -10.995 -15.712 1.00 60.97 71 GLN A O 1
ATOM 544 N N . TRP A 1 72 ? 5.504 -11.421 -17.896 1.00 62.31 72 TRP A N 1
ATOM 545 C CA . TRP A 1 72 ? 4.072 -11.114 -17.914 1.00 62.31 72 TRP A CA 1
ATOM 546 C C . TRP A 1 72 ? 3.232 -12.146 -17.148 1.00 62.31 72 TRP A C 1
ATOM 548 O O . TRP A 1 72 ? 2.304 -11.778 -16.426 1.00 62.31 72 TRP A O 1
ATOM 558 N N . ILE A 1 73 ? 3.588 -13.433 -17.237 1.00 67.25 73 ILE A N 1
ATOM 559 C CA . ILE A 1 73 ? 2.977 -14.484 -16.409 1.00 67.25 73 ILE A CA 1
ATOM 560 C C . ILE A 1 73 ? 3.261 -14.227 -14.925 1.00 67.25 73 ILE A C 1
ATOM 562 O O . ILE A 1 73 ? 2.336 -14.290 -14.119 1.00 67.25 73 ILE A O 1
ATOM 566 N N . GLY A 1 74 ? 4.500 -13.883 -14.557 1.00 68.19 74 GLY A N 1
ATOM 567 C CA . GLY A 1 74 ? 4.876 -13.641 -13.160 1.00 68.19 74 GLY A CA 1
ATOM 568 C C . GLY A 1 74 ? 4.064 -12.527 -12.491 1.00 68.19 74 GLY A C 1
ATOM 569 O O . GLY A 1 74 ? 3.594 -12.693 -11.366 1.00 68.19 74 GLY A O 1
ATOM 570 N N . THR A 1 75 ? 3.823 -11.417 -13.196 1.00 66.25 75 THR A N 1
ATOM 571 C CA . THR A 1 75 ? 3.025 -10.302 -12.658 1.00 66.25 75 THR A CA 1
ATOM 572 C C . THR A 1 75 ? 1.559 -10.687 -12.463 1.00 66.25 75 THR A C 1
ATOM 574 O O . THR A 1 75 ? 0.987 -10.397 -11.415 1.00 66.25 75 THR A O 1
ATOM 577 N N . ASN A 1 76 ? 0.957 -11.395 -13.424 1.00 68.69 76 ASN A N 1
ATOM 578 C CA . ASN A 1 76 ? -0.430 -11.850 -13.301 1.00 68.69 76 ASN A CA 1
ATOM 579 C C . ASN A 1 76 ? -0.597 -12.896 -12.189 1.00 68.69 76 ASN A C 1
ATOM 581 O O . ASN A 1 76 ? -1.573 -12.846 -11.445 1.00 68.69 76 ASN A O 1
ATOM 585 N N . VAL A 1 77 ? 0.373 -13.802 -12.019 1.00 79.12 77 VAL A N 1
ATOM 586 C CA . VAL A 1 77 ? 0.364 -14.792 -10.929 1.00 79.12 77 VAL A CA 1
ATOM 587 C C . VAL A 1 77 ? 0.420 -14.105 -9.565 1.00 79.12 77 VAL A C 1
ATOM 589 O O . VAL A 1 77 ? -0.385 -14.437 -8.699 1.00 79.12 77 VAL A O 1
ATOM 592 N N . SER A 1 78 ? 1.299 -13.115 -9.381 1.00 73.56 78 SER A N 1
ATOM 593 C CA . SER A 1 78 ? 1.392 -12.365 -8.119 1.00 73.56 78 SER A CA 1
ATOM 594 C C . SER A 1 78 ? 0.072 -11.664 -7.771 1.00 73.56 78 SER A C 1
ATOM 596 O O . SER A 1 78 ? -0.420 -11.771 -6.648 1.00 73.56 78 SER A O 1
ATOM 598 N N . VAL A 1 79 ? -0.573 -11.039 -8.762 1.00 75.88 79 VAL A N 1
ATOM 599 C CA . VAL A 1 79 ? -1.869 -10.376 -8.567 1.00 75.88 79 VAL A CA 1
ATOM 600 C C . VAL A 1 79 ? -2.969 -11.380 -8.219 1.00 75.88 79 VAL A C 1
ATOM 602 O O . VAL A 1 79 ? -3.739 -11.137 -7.294 1.00 75.88 79 VAL A O 1
ATOM 605 N N . LEU A 1 80 ? -3.035 -12.526 -8.899 1.00 79.56 80 LEU A N 1
ATOM 606 C CA . LEU A 1 80 ? -4.034 -13.562 -8.615 1.00 79.56 80 LEU A CA 1
ATOM 607 C C . LEU A 1 80 ? -3.851 -14.181 -7.228 1.00 79.56 80 LEU A C 1
ATOM 609 O O . LEU A 1 80 ? -4.834 -14.380 -6.512 1.00 79.56 80 LEU A O 1
ATOM 613 N N . VAL A 1 81 ? -2.606 -14.447 -6.827 1.00 82.44 81 VAL A N 1
ATOM 614 C CA . VAL A 1 81 ? -2.286 -14.909 -5.471 1.00 82.44 81 VAL A CA 1
ATOM 615 C C . VAL A 1 81 ? -2.729 -13.863 -4.454 1.00 82.44 81 VAL A C 1
ATOM 617 O O . VAL A 1 81 ? -3.419 -14.204 -3.497 1.00 82.44 81 VAL A O 1
ATOM 620 N N . GLN A 1 82 ? -2.433 -12.584 -4.691 1.00 80.06 82 GLN A N 1
ATOM 621 C CA . GLN A 1 82 ? -2.823 -11.513 -3.781 1.00 80.06 82 GLN A CA 1
ATOM 622 C C . GLN A 1 82 ? -4.342 -11.322 -3.704 1.00 80.06 82 GLN A C 1
ATOM 624 O O . GLN A 1 82 ? -4.866 -11.124 -2.610 1.00 80.06 82 GLN A O 1
ATOM 629 N N . LEU A 1 83 ? -5.065 -11.441 -4.823 1.00 79.69 83 LEU A N 1
ATOM 630 C CA . LEU A 1 83 ? -6.531 -11.419 -4.853 1.00 79.69 83 LEU A CA 1
ATOM 631 C C . LEU A 1 83 ? -7.125 -12.597 -4.077 1.00 79.69 83 LEU A C 1
ATOM 633 O O . LEU A 1 83 ? -8.068 -12.407 -3.310 1.00 79.69 83 LEU A O 1
ATOM 637 N N . ARG A 1 84 ? -6.548 -13.796 -4.213 1.00 80.38 84 ARG A N 1
ATOM 638 C CA . ARG A 1 84 ? -6.982 -14.976 -3.459 1.00 80.38 84 ARG A CA 1
ATOM 639 C C . ARG A 1 84 ? -6.754 -14.783 -1.961 1.00 80.38 84 ARG A C 1
ATOM 641 O O . ARG A 1 84 ? -7.692 -14.959 -1.191 1.00 80.38 84 ARG A O 1
ATOM 648 N N . THR A 1 85 ? -5.572 -14.336 -1.542 1.00 76.88 85 THR A N 1
ATOM 649 C CA . THR A 1 85 ? -5.270 -14.041 -0.129 1.00 76.88 85 THR A CA 1
ATOM 650 C C . THR A 1 85 ? -6.190 -12.950 0.434 1.00 76.88 85 THR A C 1
ATOM 652 O O . THR A 1 85 ? -6.685 -13.066 1.553 1.00 76.88 85 THR A O 1
ATOM 655 N N . LEU A 1 86 ? -6.528 -11.936 -0.371 1.00 73.75 86 LEU A N 1
ATOM 656 C CA . LEU A 1 86 ? -7.464 -10.866 -0.008 1.00 73.75 86 LEU A CA 1
ATOM 657 C C . LEU A 1 86 ? -8.901 -11.348 0.241 1.00 73.75 86 LEU A C 1
ATOM 659 O O . LEU A 1 86 ? -9.624 -10.707 1.008 1.00 73.75 86 LEU A O 1
ATOM 663 N N . THR A 1 87 ? -9.340 -12.449 -0.379 1.00 71.75 87 THR A N 1
ATOM 664 C CA . THR A 1 87 ? -10.662 -13.025 -0.066 1.00 71.75 87 THR A CA 1
ATOM 665 C C . THR A 1 87 ? -10.707 -13.630 1.335 1.00 71.75 87 THR A C 1
ATOM 667 O O . THR A 1 87 ? -11.754 -13.583 1.975 1.00 71.75 87 THR A O 1
ATOM 670 N N . PHE A 1 88 ? -9.568 -14.103 1.847 1.00 72.81 88 PHE A N 1
ATOM 671 C CA . PHE A 1 88 ? -9.467 -14.697 3.178 1.00 72.81 88 PHE A CA 1
ATOM 672 C C . PHE A 1 88 ? -9.187 -13.678 4.288 1.00 72.81 88 PHE A C 1
ATOM 674 O O . PHE A 1 88 ? -9.604 -13.905 5.422 1.00 72.81 88 PHE A O 1
ATOM 681 N N . CYS A 1 89 ? -8.551 -12.545 3.978 1.00 69.00 89 CYS A N 1
ATOM 682 C CA . CYS A 1 89 ? -8.317 -11.487 4.960 1.00 69.00 89 CYS A CA 1
ATOM 683 C C . CYS A 1 89 ? -9.581 -10.626 5.179 1.00 69.00 89 CYS A C 1
ATOM 685 O O . CYS A 1 89 ? -10.056 -9.986 4.224 1.00 69.00 89 CYS A O 1
ATOM 687 N N . PRO A 1 90 ? -10.138 -10.575 6.407 1.00 65.50 90 PRO A N 1
ATOM 688 C CA . PRO A 1 90 ? -11.198 -9.628 6.747 1.00 65.50 90 PRO A CA 1
ATOM 689 C C . PRO A 1 90 ? -10.708 -8.177 6.610 1.00 65.50 90 PRO A C 1
ATOM 691 O O . PRO A 1 90 ? -9.507 -7.900 6.549 1.00 65.50 90 PRO A O 1
ATOM 694 N N . GLU A 1 91 ? -11.647 -7.242 6.464 1.00 66.94 91 GLU A N 1
ATOM 695 C CA . GLU A 1 91 ? -11.315 -5.814 6.431 1.00 66.94 91 GLU A CA 1
ATOM 696 C C . GLU A 1 91 ? -10.863 -5.363 7.829 1.00 66.94 91 GLU A C 1
ATOM 698 O O . GLU A 1 91 ? -11.243 -5.959 8.832 1.00 66.94 91 GLU A O 1
ATOM 703 N N . THR A 1 92 ? -9.999 -4.349 7.913 1.00 69.94 92 THR A N 1
ATOM 704 C CA . THR A 1 92 ? -9.427 -3.946 9.202 1.00 69.94 92 THR A CA 1
ATOM 705 C C . THR A 1 92 ? -10.527 -3.461 10.160 1.00 69.94 92 THR A C 1
ATOM 707 O O . THR A 1 92 ? -11.236 -2.516 9.803 1.00 69.94 92 THR A O 1
ATOM 710 N N . PRO A 1 93 ? -10.658 -4.037 11.369 1.00 57.38 93 PRO A N 1
ATOM 711 C CA . PRO A 1 93 ? -11.768 -3.736 12.277 1.00 57.38 93 PRO A CA 1
ATOM 712 C C . PRO A 1 93 ? -11.831 -2.279 12.752 1.00 57.38 93 PRO A C 1
ATOM 714 O O . PRO A 1 93 ? -12.920 -1.734 12.904 1.00 57.38 93 PRO A O 1
ATOM 717 N N . GLU A 1 94 ? -10.684 -1.612 12.874 1.00 65.12 94 GLU A N 1
ATOM 718 C CA . GLU A 1 94 ? -10.583 -0.175 13.162 1.00 65.12 94 GLU A CA 1
ATOM 719 C C . GLU A 1 94 ? -11.353 0.676 12.131 1.00 65.12 94 GLU A C 1
ATOM 721 O O . GLU A 1 94 ? -12.138 1.552 12.480 1.00 65.12 94 GLU A O 1
ATOM 726 N N . PHE A 1 95 ? -11.222 0.359 10.839 1.00 62.25 95 PHE A N 1
ATOM 727 C CA . PHE A 1 95 ? -11.949 1.060 9.777 1.00 62.25 95 PHE A CA 1
ATOM 728 C C . PHE A 1 95 ? -13.460 0.780 9.843 1.00 62.25 95 PHE A C 1
ATOM 730 O O . PHE A 1 95 ? -14.282 1.671 9.627 1.00 62.25 95 PHE A O 1
ATOM 737 N N . THR A 1 96 ? -13.844 -0.453 10.174 1.00 61.34 96 THR A N 1
ATOM 738 C CA . THR A 1 96 ? -15.251 -0.866 10.254 1.00 61.34 96 THR A CA 1
ATOM 739 C C . THR A 1 96 ? -15.993 -0.193 11.419 1.00 61.34 96 THR A C 1
ATOM 741 O O . THR A 1 96 ? -17.150 0.199 11.255 1.00 61.34 96 THR A O 1
ATOM 744 N N . ILE A 1 97 ? -15.330 0.010 12.562 1.00 57.50 97 ILE A N 1
ATOM 745 C CA . ILE A 1 97 ? -15.922 0.651 13.750 1.00 57.50 97 ILE A CA 1
ATOM 746 C C . ILE A 1 97 ? -15.921 2.175 13.607 1.00 57.50 97 ILE A C 1
ATOM 748 O O . ILE A 1 97 ? -16.954 2.806 13.814 1.00 57.50 97 ILE A O 1
ATOM 752 N N . VAL A 1 98 ? -14.788 2.763 13.212 1.00 62.38 98 VAL A N 1
ATOM 753 C CA . VAL A 1 98 ? -14.580 4.222 13.248 1.00 62.38 98 VAL A CA 1
ATOM 754 C C . VAL A 1 98 ? -15.179 4.933 12.031 1.00 62.38 98 VAL A C 1
ATOM 756 O O . VAL A 1 98 ? -15.643 6.065 12.153 1.00 62.38 98 VAL A O 1
ATOM 759 N N . VAL A 1 99 ? -15.201 4.283 10.859 1.00 60.94 99 VAL A N 1
ATOM 760 C CA . VAL A 1 99 ? -15.645 4.906 9.595 1.00 60.94 99 VAL A CA 1
ATOM 761 C C . VAL A 1 99 ? -17.014 4.402 9.133 1.00 60.94 99 VAL A C 1
ATOM 763 O O . VAL A 1 99 ? -17.799 5.181 8.597 1.00 60.94 99 VAL A O 1
ATOM 766 N N . LYS A 1 100 ? -17.328 3.112 9.321 1.00 65.38 100 LYS A N 1
ATOM 767 C CA . LYS A 1 100 ? -18.614 2.527 8.882 1.00 65.38 100 LYS A CA 1
ATOM 768 C C . LYS A 1 100 ? -19.674 2.431 9.983 1.00 65.38 100 LYS A C 1
ATOM 770 O O . LYS A 1 100 ? -20.840 2.243 9.650 1.00 65.38 100 LYS A O 1
ATOM 775 N N . GLY A 1 101 ? -19.292 2.514 11.260 1.00 66.44 101 GLY A N 1
ATOM 776 C CA . GLY A 1 101 ? -20.210 2.358 12.396 1.00 66.44 101 GLY A CA 1
ATOM 777 C C . GLY A 1 101 ? -20.807 0.950 12.547 1.00 66.44 101 GLY A C 1
ATOM 778 O O . GLY A 1 101 ? -21.777 0.768 13.277 1.00 66.44 101 GLY A O 1
ATOM 779 N N . GLN A 1 102 ? -20.256 -0.059 11.864 1.00 72.62 102 GLN A N 1
ATOM 780 C CA . GLN A 1 102 ? -20.780 -1.430 11.853 1.00 72.62 102 GLN A CA 1
ATOM 781 C C . GLN A 1 102 ? -20.085 -2.279 12.923 1.00 72.62 102 GLN A C 1
ATOM 783 O O . GLN A 1 102 ? -19.223 -3.105 12.615 1.00 72.62 102 GLN A O 1
ATOM 788 N N . ARG A 1 103 ? -20.456 -2.070 14.191 1.00 68.94 103 ARG A N 1
ATOM 789 C CA . ARG A 1 103 ? -19.847 -2.783 15.328 1.00 68.94 103 ARG A CA 1
ATOM 790 C C . ARG A 1 103 ? -20.012 -4.302 15.250 1.00 68.94 103 ARG A C 1
ATOM 792 O O . ARG A 1 103 ? -19.045 -5.014 15.492 1.00 68.94 103 ARG A O 1
ATOM 799 N N . ASP A 1 104 ? -21.161 -4.788 14.784 1.00 69.88 104 ASP A N 1
ATOM 800 C CA . ASP A 1 104 ? -21.447 -6.230 14.712 1.00 69.88 104 ASP A CA 1
ATOM 801 C C . ASP A 1 104 ? -20.531 -6.990 13.739 1.00 69.88 104 ASP A C 1
ATOM 803 O O . ASP A 1 104 ? -20.194 -8.155 13.952 1.00 69.88 104 ASP A O 1
ATOM 807 N N . GLN A 1 105 ? -20.130 -6.348 12.637 1.00 72.19 105 GLN A N 1
ATOM 808 C CA . GLN A 1 105 ? -19.224 -6.961 11.664 1.00 72.19 105 GLN A CA 1
ATOM 809 C C . GLN A 1 105 ? -17.779 -6.931 12.170 1.00 72.19 105 GLN A C 1
ATOM 811 O O . GLN A 1 105 ? -17.046 -7.900 11.985 1.00 72.19 105 GLN A O 1
ATOM 816 N N . ALA A 1 106 ? -17.389 -5.848 12.844 1.00 71.44 106 ALA A N 1
ATOM 817 C CA . ALA A 1 106 ? -16.066 -5.727 13.437 1.00 71.44 106 ALA A CA 1
ATOM 818 C C . ALA A 1 106 ? -15.855 -6.715 14.590 1.00 71.44 106 ALA A C 1
ATOM 820 O O . ALA A 1 106 ? -14.777 -7.288 14.689 1.00 71.44 106 ALA A O 1
ATOM 821 N N . GLU A 1 107 ? -16.883 -6.973 15.402 1.00 72.19 107 GLU A N 1
ATOM 822 C CA . GLU A 1 107 ? -16.833 -7.987 16.457 1.00 72.19 107 GLU A CA 1
ATOM 823 C C . GLU A 1 107 ? -16.622 -9.390 15.870 1.00 72.19 107 GLU A C 1
ATOM 825 O O . GLU A 1 107 ? -15.772 -10.137 16.347 1.00 72.19 107 GLU A O 1
ATOM 830 N N . LYS A 1 108 ? -17.335 -9.742 14.791 1.00 76.56 108 LYS A N 1
ATOM 831 C CA . LYS A 1 108 ? -17.146 -11.028 14.093 1.00 76.56 108 LYS A CA 1
ATOM 832 C C . LYS A 1 108 ? -15.746 -11.162 13.501 1.00 76.56 108 LYS A C 1
ATOM 834 O O . LYS A 1 108 ? -15.154 -12.238 13.575 1.00 76.56 108 LYS A O 1
ATOM 839 N N . ASP A 1 109 ? -15.224 -10.084 12.922 1.00 76.31 109 ASP A N 1
ATOM 840 C CA . ASP A 1 109 ? -13.882 -10.065 12.348 1.00 76.31 109 ASP A CA 1
ATOM 841 C C . ASP A 1 109 ? -12.797 -10.114 13.447 1.00 76.31 109 ASP A C 1
ATOM 843 O O . ASP A 1 109 ? -11.827 -10.849 13.274 1.00 76.31 109 ASP A O 1
ATOM 847 N N . LEU A 1 110 ? -12.969 -9.444 14.600 1.00 72.81 110 LEU A N 1
ATOM 848 C CA . LEU A 1 110 ? -12.063 -9.572 15.757 1.00 72.81 110 LEU A CA 1
ATOM 849 C C . LEU A 1 110 ? -12.119 -10.969 16.377 1.00 72.81 110 LEU A C 1
ATOM 851 O O . LEU A 1 110 ? -11.067 -11.562 16.592 1.00 72.81 110 LEU A O 1
ATOM 855 N N . LYS A 1 111 ? -13.315 -11.529 16.607 1.00 74.75 111 LYS A N 1
ATOM 856 C CA . LYS A 1 111 ? -13.482 -12.899 17.134 1.00 74.75 111 LYS A CA 1
ATOM 857 C C . LYS A 1 111 ? -12.779 -13.925 16.250 1.00 74.75 111 LYS A C 1
ATOM 859 O O . LYS A 1 111 ? -12.200 -14.886 16.744 1.00 74.75 111 LYS A O 1
ATOM 864 N N . LYS A 1 112 ? -12.778 -13.692 14.935 1.00 76.62 112 LYS A N 1
ATOM 865 C CA . LYS A 1 112 ? -12.063 -14.524 13.963 1.00 76.62 112 LYS A CA 1
ATOM 866 C C . LYS A 1 112 ? -10.539 -14.335 13.989 1.00 76.62 112 LYS A C 1
ATOM 868 O O . LYS A 1 112 ? -9.830 -15.250 13.585 1.00 76.62 112 LYS A O 1
ATOM 873 N N . LEU A 1 113 ? -10.039 -13.165 14.390 1.00 72.44 113 LEU A N 1
ATOM 874 C CA . LEU A 1 113 ? -8.608 -12.833 14.389 1.00 72.44 113 LEU A CA 1
ATOM 875 C C . LEU A 1 113 ? -7.914 -13.130 15.727 1.00 72.44 113 LEU A C 1
ATOM 877 O O . LEU A 1 113 ? -6.765 -13.560 15.704 1.00 72.44 113 LEU A O 1
ATOM 881 N N . CYS A 1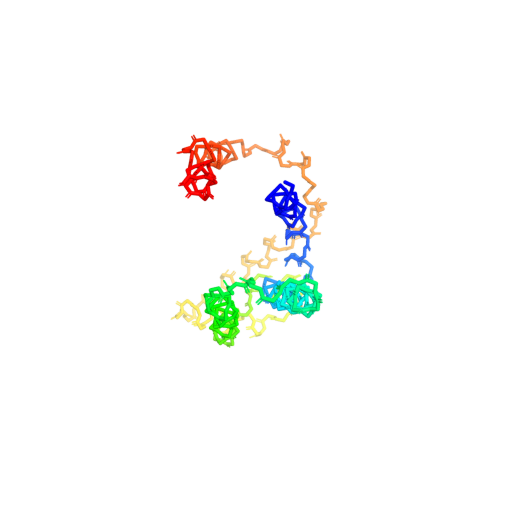 114 ? -8.587 -12.905 16.858 1.00 69.00 114 CYS A N 1
ATOM 882 C CA . CYS A 1 114 ? -8.017 -13.063 18.200 1.00 69.00 114 CYS A CA 1
ATOM 883 C C . CYS A 1 114 ? -8.405 -14.376 18.894 1.00 69.00 114 CYS A C 1
ATOM 885 O O . CYS A 1 114 ? -7.812 -14.689 19.920 1.00 69.00 114 CYS A O 1
ATOM 887 N N . GLU A 1 115 ? -9.380 -15.133 18.369 1.00 66.31 115 GLU A N 1
ATOM 888 C CA . GLU A 1 115 ? -9.884 -16.380 18.985 1.00 66.31 115 GLU A CA 1
ATOM 889 C C . GLU A 1 115 ? -10.319 -16.207 20.463 1.00 66.31 115 GLU A C 1
ATOM 891 O O . GLU A 1 115 ? -10.472 -17.174 21.204 1.00 66.31 115 GLU A O 1
ATOM 896 N N . SER A 1 116 ? -10.532 -14.962 20.907 1.00 60.78 116 SER A N 1
ATOM 897 C CA . SER A 1 116 ? -10.897 -14.590 22.271 1.00 60.78 116 SER A CA 1
ATOM 898 C C . SER A 1 116 ? -12.407 -14.357 22.384 1.00 60.78 116 SER A C 1
ATOM 900 O O . SER A 1 116 ? -13.039 -13.804 21.482 1.00 60.78 116 SER A O 1
ATOM 902 N N . GLU A 1 117 ? -13.014 -14.803 23.491 1.00 62.06 117 GLU A N 1
ATOM 903 C CA . GLU A 1 117 ? -14.461 -14.654 23.725 1.00 62.06 117 GLU A CA 1
ATOM 904 C C . GLU A 1 117 ? -14.851 -13.233 24.163 1.00 62.06 117 GLU A C 1
ATOM 906 O O . GLU A 1 117 ? -15.951 -12.779 23.838 1.00 62.06 117 GLU A O 1
ATOM 911 N N . ASP A 1 118 ? -13.943 -12.505 24.824 1.00 63.72 118 ASP A N 1
ATOM 912 C CA . ASP A 1 118 ? -14.212 -11.181 25.396 1.00 63.72 118 ASP A CA 1
ATOM 913 C C . ASP A 1 118 ? -13.624 -10.048 24.538 1.00 63.72 118 ASP A C 1
ATOM 915 O O . ASP A 1 118 ? -12.594 -9.443 24.829 1.00 63.72 118 ASP A O 1
ATOM 919 N N . VAL A 1 119 ? -14.278 -9.811 23.402 1.00 73.62 119 VAL A N 1
ATOM 920 C CA . VAL A 1 119 ? -13.870 -8.819 22.392 1.00 73.62 119 VAL A CA 1
ATOM 921 C C . VAL A 1 119 ? -14.423 -7.420 22.696 1.00 73.62 119 VAL A C 1
ATOM 923 O O . VAL A 1 119 ? -14.000 -6.438 22.089 1.00 73.62 119 VAL A O 1
ATOM 926 N N . GLN A 1 120 ? -15.357 -7.294 23.646 1.00 74.25 120 GLN A N 1
ATOM 927 C CA . GLN A 1 120 ? -16.049 -6.028 23.915 1.00 74.25 120 GLN A CA 1
ATOM 928 C C . GLN A 1 120 ? -15.118 -4.959 24.492 1.00 74.25 120 GLN A C 1
ATOM 930 O O . GLN A 1 120 ? -15.159 -3.820 24.033 1.00 74.25 120 GLN A O 1
ATOM 935 N N . ALA A 1 121 ? -14.220 -5.330 25.411 1.00 79.31 121 ALA A N 1
ATOM 936 C CA . ALA A 1 121 ? -13.245 -4.395 25.972 1.00 79.31 121 ALA A CA 1
ATOM 937 C C . ALA A 1 121 ? -12.298 -3.826 24.897 1.00 79.31 121 ALA A C 1
ATOM 939 O O . ALA A 1 121 ? -12.022 -2.627 24.882 1.00 79.31 121 ALA A O 1
ATOM 940 N N . GLU A 1 122 ? -11.839 -4.657 23.955 1.00 73.69 122 GLU A N 1
ATOM 941 C CA . GLU A 1 122 ? -11.023 -4.195 22.823 1.00 73.69 122 GLU A CA 1
ATOM 942 C C . GLU A 1 122 ? -11.831 -3.316 21.858 1.00 73.69 122 GLU A C 1
ATOM 944 O O . GLU A 1 122 ? -11.329 -2.304 21.367 1.00 73.69 122 GLU A O 1
ATOM 949 N N . LEU A 1 123 ? -13.099 -3.664 21.613 1.00 77.38 123 LEU A N 1
ATOM 950 C CA . LEU A 1 123 ? -13.999 -2.900 20.749 1.00 77.38 123 LEU A CA 1
ATOM 951 C C . LEU A 1 123 ? -14.240 -1.480 21.286 1.00 77.38 123 LEU A C 1
ATOM 953 O O . LEU A 1 123 ? -14.257 -0.518 20.509 1.00 77.38 123 LEU A O 1
ATOM 957 N N . ASP A 1 124 ? -14.407 -1.354 22.603 1.00 79.38 124 ASP A N 1
ATOM 958 C CA . ASP A 1 124 ? -14.621 -0.080 23.285 1.00 79.38 124 ASP A CA 1
ATOM 959 C C . ASP A 1 124 ? -13.362 0.789 23.253 1.00 79.38 124 ASP A C 1
ATOM 961 O O . ASP A 1 124 ? -13.448 1.967 22.898 1.00 79.38 124 ASP A O 1
ATOM 965 N N . LEU A 1 125 ? -12.186 0.200 23.500 1.00 80.81 125 LEU A N 1
ATOM 966 C CA . LEU A 1 125 ? -10.901 0.897 23.385 1.00 80.81 125 LEU A CA 1
ATOM 967 C C . LEU A 1 125 ? -10.669 1.436 21.966 1.00 80.81 125 LEU A C 1
ATOM 969 O O . LEU A 1 125 ? -10.357 2.616 21.799 1.00 80.81 125 LEU A O 1
ATOM 973 N N . ILE A 1 126 ? -10.891 0.612 20.935 1.00 76.25 126 ILE A N 1
ATOM 974 C CA . ILE A 1 126 ? -10.741 1.014 19.524 1.00 76.25 126 ILE A CA 1
ATOM 975 C C . ILE A 1 126 ? -11.746 2.110 19.160 1.00 76.25 126 ILE A C 1
ATOM 977 O O . ILE A 1 126 ? -11.433 3.035 18.407 1.00 76.25 126 ILE A O 1
ATOM 981 N N . SER A 1 127 ? -12.968 2.032 19.685 1.00 77.06 127 SER A N 1
ATOM 982 C CA . SER A 1 127 ? -13.974 3.054 19.427 1.00 77.06 127 SER A CA 1
ATOM 983 C C . SER A 1 127 ? -13.666 4.377 20.123 1.00 77.06 127 SER A C 1
ATOM 985 O O . SER A 1 127 ? -13.980 5.429 19.564 1.00 77.06 127 SER A O 1
ATOM 987 N N . GLU A 1 128 ? -13.106 4.346 21.331 1.00 79.38 128 GLU A N 1
ATOM 988 C CA . GLU A 1 128 ? -12.701 5.546 22.059 1.00 79.38 128 GLU A CA 1
ATOM 989 C C . GLU A 1 128 ? -11.487 6.200 21.387 1.00 79.38 128 GLU A C 1
ATOM 991 O O . GLU A 1 128 ? -11.474 7.414 21.173 1.00 79.38 128 GLU A O 1
ATOM 996 N N . GLU A 1 129 ? -10.496 5.402 20.983 1.00 76.31 129 GLU A N 1
ATOM 997 C CA . GLU A 1 129 ? -9.338 5.867 20.217 1.00 76.31 129 GLU A CA 1
ATOM 998 C C . GLU A 1 129 ? -9.762 6.446 18.862 1.00 76.31 129 GLU A C 1
ATOM 1000 O O . GLU A 1 129 ? -9.332 7.535 18.489 1.00 76.31 129 GLU A O 1
ATOM 1005 N N . GLY A 1 130 ? -10.706 5.799 18.176 1.00 70.25 130 GLY A N 1
ATOM 1006 C CA . GLY A 1 130 ? -11.310 6.306 16.948 1.00 70.25 130 GLY A CA 1
ATOM 1007 C C . GLY A 1 130 ? -12.091 7.607 17.127 1.00 70.25 130 GLY A C 1
ATOM 1008 O O . GLY A 1 130 ? -12.015 8.494 16.277 1.00 70.25 130 GLY A O 1
ATOM 1009 N N . ALA A 1 131 ? -12.813 7.766 18.240 1.00 70.25 131 ALA A N 1
ATOM 1010 C CA . ALA A 1 131 ? -13.506 9.011 18.568 1.00 70.25 131 ALA A CA 1
ATOM 1011 C C . ALA A 1 131 ? -12.514 10.148 18.866 1.00 70.25 131 ALA A C 1
ATOM 1013 O O . ALA A 1 131 ? -12.731 11.284 18.436 1.00 70.25 131 ALA A O 1
ATOM 1014 N N . LYS A 1 132 ? -11.391 9.848 19.532 1.00 70.56 132 LYS A N 1
ATOM 1015 C CA . LYS A 1 132 ? -10.277 10.790 19.743 1.00 70.56 132 LYS A CA 1
ATOM 1016 C C . LYS A 1 132 ? -9.575 11.142 18.427 1.00 70.56 132 LYS A C 1
ATOM 1018 O O . LYS A 1 132 ? -9.265 12.306 18.193 1.00 70.56 132 LYS A O 1
ATOM 1023 N N . ALA A 1 133 ? -9.400 10.170 17.534 1.00 66.25 133 ALA A N 1
ATOM 1024 C CA . ALA A 1 133 ? -8.795 10.368 16.219 1.00 66.25 133 ALA A CA 1
ATOM 1025 C C . ALA A 1 133 ? -9.690 11.181 15.262 1.00 66.25 133 ALA A C 1
ATOM 1027 O O . ALA A 1 133 ? -9.170 11.989 14.498 1.00 66.25 133 ALA A O 1
ATOM 1028 N N . ASN A 1 134 ? -11.019 11.019 15.323 1.00 63.56 134 ASN A N 1
ATOM 1029 C CA . ASN A 1 134 ? -11.981 11.798 14.525 1.00 63.56 134 ASN A CA 1
ATOM 1030 C C . ASN A 1 134 ? -12.266 13.202 15.086 1.00 63.56 134 ASN A C 1
ATOM 1032 O O . ASN A 1 134 ? -12.699 14.075 14.337 1.00 63.56 134 ASN A O 1
ATOM 1036 N N . SER A 1 135 ? -12.082 13.418 16.393 1.00 56.66 135 SER A N 1
ATOM 1037 C CA . SER A 1 135 ? -12.257 14.738 17.023 1.00 56.66 135 SER A CA 1
ATOM 1038 C C . SER A 1 135 ? -11.009 15.619 16.927 1.00 56.66 135 SER A C 1
ATOM 1040 O O . SER A 1 135 ? -11.120 16.844 16.996 1.00 56.66 135 SER A O 1
ATOM 1042 N N . GLY A 1 136 ? -9.831 15.025 16.718 1.00 55.53 136 GLY A N 1
ATOM 1043 C CA . GLY A 1 136 ? -8.624 15.746 16.327 1.00 55.53 136 GLY A CA 1
ATOM 1044 C C . GLY A 1 136 ? -8.691 16.235 14.876 1.00 55.53 136 GLY A C 1
ATOM 1045 O O . GLY A 1 136 ? -9.240 15.565 14.003 1.00 55.53 136 GLY A O 1
ATOM 1046 N N . ALA A 1 137 ? -8.107 17.405 14.593 1.00 54.72 137 ALA A N 1
ATOM 1047 C CA . ALA A 1 137 ? -7.855 17.811 13.211 1.00 54.72 137 ALA A CA 1
ATOM 1048 C C . ALA A 1 137 ? -7.052 16.700 12.501 1.00 54.72 137 ALA A C 1
ATOM 1050 O O . ALA A 1 137 ? -6.163 16.122 13.132 1.00 54.72 137 ALA A O 1
ATOM 1051 N N . PRO A 1 138 ? -7.351 16.378 11.225 1.00 58.41 138 PRO A N 1
ATOM 1052 C CA . PRO A 1 138 ? -6.651 15.319 10.506 1.00 58.41 138 PRO A CA 1
ATOM 1053 C C . PRO A 1 138 ? -5.152 15.577 10.606 1.00 58.41 138 PRO A C 1
ATOM 1055 O O . PRO A 1 138 ? -4.702 16.647 10.195 1.00 58.41 138 PRO A O 1
ATOM 1058 N N . SER A 1 139 ? -4.414 14.620 11.179 1.00 57.91 139 SER A N 1
ATOM 1059 C CA . SER A 1 139 ? -2.990 14.763 11.475 1.00 57.91 139 SER A CA 1
ATOM 1060 C C . SER A 1 139 ? -2.255 15.155 10.200 1.00 57.91 139 SER A C 1
ATOM 1062 O O . SER A 1 139 ? -2.046 14.337 9.297 1.00 57.91 139 SER A O 1
ATOM 1064 N N . SER A 1 140 ? -1.926 16.438 10.100 1.00 63.19 140 SER A N 1
ATOM 1065 C CA . SER A 1 140 ? -1.245 16.985 8.942 1.00 63.19 140 SER A CA 1
ATOM 1066 C C . SER A 1 140 ? 0.179 16.452 8.956 1.00 63.19 140 SER A C 1
ATOM 1068 O O . SER A 1 140 ? 0.757 16.262 10.024 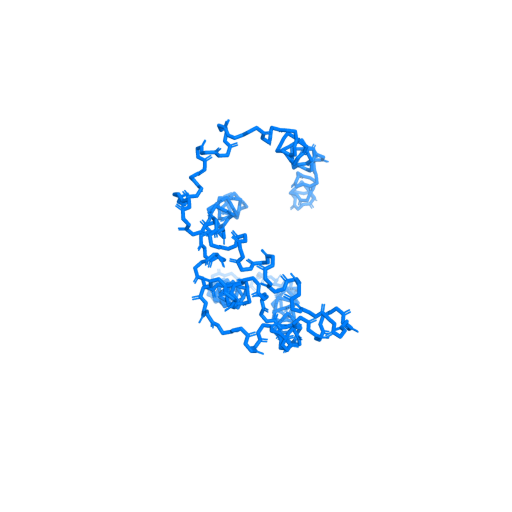1.00 63.19 140 SER A O 1
ATOM 1070 N N . MET A 1 141 ? 0.813 16.258 7.797 1.00 59.97 141 MET A N 1
ATOM 1071 C CA . MET A 1 141 ? 2.227 15.843 7.768 1.00 59.97 141 MET A CA 1
ATOM 1072 C C . MET A 1 141 ? 3.132 16.796 8.568 1.00 59.97 141 MET A C 1
ATOM 1074 O O . MET A 1 141 ? 4.200 16.405 9.020 1.00 59.97 141 MET A O 1
ATOM 1078 N N . LYS A 1 142 ? 2.688 18.043 8.775 1.00 58.25 142 LYS A N 1
ATOM 1079 C CA . LYS A 1 142 ? 3.358 19.025 9.631 1.00 58.25 142 LYS A CA 1
ATOM 1080 C C . LYS A 1 142 ? 3.198 18.733 11.128 1.00 58.25 142 LYS A C 1
ATOM 1082 O O . LYS A 1 142 ? 4.142 18.977 11.869 1.00 58.25 142 LYS A O 1
ATOM 1087 N N . ASP A 1 143 ? 2.078 18.155 11.562 1.00 65.44 143 ASP A N 1
ATOM 1088 C CA . ASP A 1 143 ? 1.845 17.780 12.966 1.00 65.44 143 ASP A CA 1
ATOM 1089 C C . ASP A 1 143 ? 2.750 16.636 13.416 1.00 65.44 143 ASP A C 1
ATOM 1091 O O . ASP A 1 143 ? 3.107 16.568 14.590 1.00 65.44 143 ASP A O 1
ATOM 1095 N N . ILE A 1 144 ? 3.192 15.784 12.486 1.00 65.88 144 ILE A N 1
ATOM 1096 C CA . ILE A 1 144 ? 4.159 14.703 12.737 1.00 65.88 144 ILE A CA 1
ATOM 1097 C C . ILE A 1 144 ? 5.513 15.263 13.201 1.00 65.88 144 ILE A C 1
ATOM 1099 O O . ILE A 1 144 ? 6.176 14.664 14.042 1.00 65.88 144 ILE A O 1
ATOM 1103 N N . TYR A 1 145 ? 5.918 16.431 12.694 1.00 63.38 145 TYR A N 1
ATOM 1104 C CA . TYR A 1 145 ? 7.158 17.090 13.117 1.00 63.38 145 TYR A CA 1
ATOM 1105 C C . TYR A 1 145 ? 7.011 17.864 14.436 1.00 63.38 145 TYR A C 1
ATOM 1107 O O . TYR A 1 145 ? 8.014 18.188 15.068 1.00 63.38 145 TYR A O 1
ATOM 1115 N N . VAL A 1 146 ? 5.777 18.171 14.846 1.00 61.91 146 VAL A N 1
ATOM 1116 C CA . VAL A 1 146 ? 5.468 18.984 16.035 1.00 61.91 146 VAL A CA 1
ATOM 1117 C C . VAL A 1 146 ? 5.133 18.106 17.248 1.00 61.91 146 VAL A C 1
ATOM 1119 O O . VAL A 1 146 ? 5.435 18.470 18.385 1.00 61.91 146 VAL A O 1
ATOM 1122 N N . THR A 1 147 ? 4.548 16.927 17.030 1.00 57.81 147 THR A N 1
ATOM 1123 C CA . THR A 1 147 ? 4.283 15.935 18.079 1.00 57.81 147 THR A CA 1
ATOM 1124 C C . THR A 1 147 ? 5.555 15.170 18.462 1.00 57.81 147 THR A C 1
ATOM 1126 O O . THR A 1 147 ? 6.394 14.835 17.632 1.00 57.81 147 THR A O 1
ATOM 1129 N N . LYS A 1 148 ? 5.723 14.900 19.763 1.00 55.19 148 LYS A N 1
ATOM 1130 C CA . LYS A 1 148 ? 6.928 14.333 20.404 1.00 55.19 148 LYS A CA 1
ATOM 1131 C C . LYS A 1 148 ? 7.231 12.853 20.051 1.00 55.19 148 LYS A C 1
ATOM 1133 O O . LYS A 1 148 ? 7.582 12.086 20.943 1.00 55.19 148 LYS A O 1
ATOM 1138 N N . LEU A 1 149 ? 7.152 12.430 18.786 1.00 62.00 149 LEU A N 1
ATOM 1139 C CA . LEU A 1 149 ? 7.616 11.107 18.317 1.00 62.00 149 LEU A CA 1
ATOM 1140 C C . LEU A 1 149 ? 8.836 11.182 17.359 1.00 62.00 149 LEU A C 1
ATOM 1142 O O . LEU A 1 149 ? 8.826 10.561 16.295 1.00 62.00 149 LEU A O 1
ATOM 1146 N N . PRO A 1 150 ? 9.935 11.888 17.698 1.00 72.25 150 PRO A N 1
ATOM 1147 C CA . PRO A 1 150 ? 11.092 11.976 16.806 1.00 72.25 150 PRO A CA 1
ATOM 1148 C C . PRO A 1 150 ? 11.853 10.646 16.690 1.00 72.25 150 PRO A C 1
ATOM 1150 O O . PRO A 1 150 ? 12.354 10.321 15.620 1.00 72.25 150 PRO A O 1
ATOM 1153 N N . TRP A 1 151 ? 11.927 9.847 17.759 1.00 83.31 151 TRP A N 1
ATOM 1154 C CA . TRP A 1 151 ? 12.781 8.654 17.789 1.00 83.31 151 TRP A CA 1
ATOM 1155 C C . TRP A 1 151 ? 12.351 7.540 16.825 1.00 83.31 151 TRP A C 1
ATOM 1157 O O . TRP A 1 151 ? 13.206 7.071 16.072 1.00 83.31 151 TRP A O 1
ATOM 1167 N N . PRO A 1 152 ? 11.064 7.142 16.754 1.00 84.31 152 PRO A N 1
ATOM 1168 C CA . PRO A 1 152 ? 10.628 6.162 15.759 1.00 84.31 152 PRO A CA 1
ATOM 1169 C C . PRO A 1 152 ? 10.861 6.651 14.325 1.00 84.31 152 PRO A C 1
ATOM 1171 O O . PRO A 1 152 ? 11.259 5.875 13.461 1.00 84.31 152 PRO A O 1
ATOM 1174 N N . LEU A 1 153 ? 10.678 7.951 14.078 1.00 82.06 153 LEU A N 1
ATOM 1175 C CA . LEU A 1 153 ? 10.840 8.547 12.754 1.00 82.06 153 LEU A CA 1
ATOM 1176 C C . LEU A 1 153 ? 12.313 8.610 12.327 1.00 82.06 153 LEU A C 1
ATOM 1178 O O . LEU A 1 153 ? 12.632 8.300 11.182 1.00 82.06 153 LEU A O 1
ATOM 1182 N N . VAL A 1 154 ? 13.216 8.929 13.259 1.00 85.81 154 VAL A N 1
ATOM 1183 C CA . VAL A 1 154 ? 14.670 8.879 13.043 1.00 85.81 154 VAL A CA 1
ATOM 1184 C C . VAL A 1 154 ? 15.124 7.455 12.725 1.00 85.81 154 VAL A C 1
ATOM 1186 O O . VAL A 1 154 ? 15.904 7.269 11.793 1.00 85.81 154 VAL A O 1
ATOM 1189 N N . LEU A 1 155 ? 14.612 6.446 13.438 1.00 87.56 155 LEU A N 1
ATOM 1190 C CA . LEU A 1 155 ? 14.952 5.044 13.177 1.00 87.56 155 LEU A CA 1
ATOM 1191 C C . LEU A 1 155 ? 14.478 4.586 11.795 1.00 87.56 155 LEU A C 1
ATOM 1193 O O . LEU A 1 155 ? 15.261 4.000 11.053 1.00 87.56 155 LEU A O 1
ATOM 1197 N N . VAL A 1 156 ? 13.233 4.893 11.419 1.00 86.56 156 VAL A N 1
ATOM 1198 C CA . VAL A 1 156 ? 12.706 4.554 10.087 1.00 86.56 156 VAL A CA 1
ATOM 1199 C C . VAL A 1 156 ? 13.505 5.260 8.995 1.00 86.56 156 VAL A C 1
ATOM 1201 O O . VAL A 1 156 ? 13.900 4.627 8.019 1.00 86.56 156 VAL A O 1
ATOM 1204 N N . LEU A 1 157 ? 13.800 6.551 9.164 1.00 86.75 157 LEU A N 1
ATOM 1205 C CA . LEU A 1 157 ? 14.591 7.308 8.199 1.00 86.75 157 LEU A CA 1
ATOM 1206 C C . LEU A 1 157 ? 15.995 6.712 8.034 1.00 86.75 157 LEU A C 1
ATOM 1208 O O . LEU A 1 157 ? 16.450 6.515 6.909 1.00 86.75 157 LEU A O 1
ATOM 1212 N N . PHE A 1 158 ? 16.654 6.379 9.145 1.00 89.31 158 PHE A N 1
ATOM 1213 C CA . PHE A 1 158 ? 17.962 5.736 9.132 1.00 89.31 158 PHE A CA 1
ATOM 1214 C C . PHE A 1 158 ? 17.916 4.384 8.410 1.00 89.31 158 PHE A C 1
ATOM 1216 O O . PHE A 1 158 ? 18.712 4.151 7.504 1.00 89.31 158 PHE A O 1
ATOM 1223 N N . MET A 1 159 ? 16.931 3.535 8.726 1.00 89.25 159 MET A N 1
ATOM 1224 C CA . MET A 1 159 ? 16.746 2.239 8.066 1.00 89.25 159 MET A CA 1
ATOM 1225 C C . MET A 1 159 ? 16.563 2.380 6.548 1.00 89.25 159 MET A C 1
ATOM 1227 O O . MET A 1 159 ? 17.227 1.672 5.790 1.00 89.25 159 MET A O 1
ATOM 1231 N N . MET A 1 160 ? 15.721 3.310 6.084 1.00 87.69 160 MET A N 1
ATOM 1232 C CA . MET A 1 160 ? 15.468 3.477 4.647 1.00 87.69 160 MET A CA 1
ATOM 1233 C C . MET A 1 160 ? 16.659 4.091 3.902 1.00 87.69 160 MET A C 1
ATOM 1235 O O . MET A 1 160 ? 16.943 3.700 2.769 1.00 87.69 160 MET A O 1
ATOM 1239 N N . ILE A 1 161 ? 17.403 5.008 4.530 1.00 87.06 161 ILE A N 1
ATOM 1240 C CA . ILE A 1 161 ? 18.632 5.567 3.947 1.00 87.06 161 ILE A CA 1
ATOM 1241 C C . ILE A 1 161 ? 19.706 4.481 3.827 1.00 87.06 161 ILE A C 1
ATOM 1243 O O . ILE A 1 161 ? 20.310 4.341 2.764 1.00 87.06 161 ILE A O 1
ATOM 1247 N N . SER A 1 162 ? 19.912 3.668 4.866 1.00 87.88 162 SER A N 1
ATOM 1248 C CA . SER A 1 162 ? 20.872 2.560 4.827 1.00 87.88 162 SER A CA 1
ATOM 1249 C C . SER A 1 162 ? 20.534 1.535 3.740 1.00 87.88 162 SER A C 1
ATOM 1251 O O . SER A 1 162 ? 21.439 1.069 3.049 1.00 87.88 162 SER A O 1
ATOM 1253 N N . GLN A 1 163 ? 19.248 1.233 3.525 1.00 85.62 163 GLN A N 1
ATOM 1254 C CA . GLN A 1 163 ? 18.814 0.347 2.438 1.00 85.62 163 GLN A CA 1
ATOM 1255 C C . GLN A 1 163 ? 19.164 0.905 1.051 1.00 85.62 163 GLN A C 1
ATOM 1257 O O . GLN A 1 163 ? 19.662 0.166 0.203 1.00 85.62 163 GLN A O 1
ATOM 1262 N N . GLN A 1 164 ? 18.971 2.208 0.824 1.00 82.44 164 GLN A N 1
ATOM 1263 C CA . GLN A 1 164 ? 19.287 2.835 -0.465 1.00 82.44 164 GLN A CA 1
ATOM 1264 C C . GLN A 1 164 ? 20.802 3.004 -0.684 1.00 82.44 164 GLN A C 1
ATOM 1266 O O . GLN A 1 164 ? 21.270 2.882 -1.817 1.00 82.44 164 GLN A O 1
ATOM 1271 N N . LEU A 1 165 ? 21.579 3.239 0.383 1.00 79.62 165 LEU A N 1
ATOM 1272 C CA . LEU A 1 165 ? 23.040 3.407 0.331 1.00 79.62 165 LEU A CA 1
ATOM 1273 C C . LEU A 1 165 ? 23.818 2.091 0.239 1.00 79.62 165 LEU A C 1
ATOM 1275 O O . LEU A 1 165 ? 24.967 2.107 -0.194 1.00 79.62 165 LEU A O 1
ATOM 1279 N N . SER A 1 166 ? 23.201 0.950 0.565 1.00 83.75 166 SER A N 1
ATOM 1280 C CA . SER A 1 166 ? 23.804 -0.382 0.391 1.00 83.75 166 SER A CA 1
ATOM 1281 C C . SER A 1 166 ? 24.159 -0.707 -1.071 1.00 83.75 166 SER A C 1
ATOM 1283 O O . SER A 1 166 ? 24.742 -1.755 -1.338 1.00 83.75 166 SER A O 1
ATOM 1285 N N . GLY A 1 167 ? 23.785 0.144 -2.032 1.00 71.31 167 GLY A N 1
ATOM 1286 C CA . GLY A 1 167 ? 24.173 -0.005 -3.432 1.00 71.31 167 GLY A CA 1
ATOM 1287 C C . GLY A 1 167 ? 23.430 -1.115 -4.173 1.00 71.31 167 GLY A C 1
ATOM 1288 O O . GLY A 1 167 ? 23.719 -1.334 -5.343 1.00 71.31 167 GLY A O 1
ATOM 1289 N N . ILE A 1 168 ? 22.437 -1.767 -3.555 1.00 74.00 168 ILE A N 1
ATOM 1290 C CA . ILE A 1 168 ? 21.640 -2.843 -4.174 1.00 74.00 168 ILE A CA 1
ATOM 1291 C C . ILE A 1 168 ? 21.011 -2.370 -5.494 1.00 74.00 168 ILE A C 1
ATOM 1293 O O . ILE A 1 168 ? 21.077 -3.063 -6.507 1.00 74.00 168 ILE A O 1
ATOM 1297 N N . ASN A 1 169 ? 20.476 -1.146 -5.514 1.00 71.81 169 ASN A N 1
ATOM 1298 C CA . ASN A 1 169 ? 19.881 -0.568 -6.721 1.00 71.81 169 ASN A CA 1
ATOM 1299 C C . ASN A 1 169 ? 20.930 -0.185 -7.780 1.00 71.81 169 ASN A C 1
ATOM 1301 O O . ASN A 1 169 ? 20.615 -0.172 -8.965 1.00 71.81 169 ASN A O 1
ATOM 1305 N N . ALA A 1 170 ? 22.163 0.137 -7.372 1.00 67.00 170 ALA A N 1
ATOM 1306 C CA . ALA A 1 170 ? 23.255 0.452 -8.291 1.00 67.00 170 ALA A CA 1
ATOM 1307 C C . ALA A 1 170 ? 23.850 -0.825 -8.902 1.00 67.00 170 ALA A C 1
ATOM 1309 O O . ALA A 1 170 ? 24.074 -0.854 -10.107 1.00 67.00 170 ALA A O 1
ATOM 1310 N N . GLY A 1 171 ? 24.019 -1.888 -8.108 1.00 61.78 171 GLY A N 1
ATOM 1311 C CA . GLY A 1 171 ? 24.485 -3.199 -8.569 1.00 61.78 171 GLY A CA 1
ATOM 1312 C C . GLY A 1 171 ? 23.582 -3.782 -9.653 1.00 61.78 171 GLY A C 1
ATOM 1313 O O . GLY A 1 171 ? 24.064 -4.113 -10.729 1.00 61.78 171 GLY A O 1
ATOM 1314 N N . GLY A 1 172 ? 22.261 -3.770 -9.437 1.00 62.88 172 GLY A N 1
ATOM 1315 C CA . GLY A 1 172 ? 21.304 -4.250 -10.441 1.00 62.88 172 GLY A CA 1
ATOM 1316 C C . GLY A 1 172 ? 21.256 -3.420 -11.732 1.00 62.88 172 GLY A C 1
ATOM 1317 O O . GLY A 1 172 ? 20.886 -3.940 -12.777 1.00 62.88 172 GLY A O 1
ATOM 1318 N N . VAL A 1 173 ? 21.634 -2.138 -11.690 1.00 63.00 173 VAL A N 1
ATOM 1319 C CA . VAL A 1 173 ? 21.735 -1.296 -12.897 1.00 63.00 173 VAL A CA 1
ATOM 1320 C C . VAL A 1 173 ? 23.078 -1.492 -13.603 1.00 63.00 173 VAL A C 1
ATOM 1322 O O . VAL A 1 173 ? 23.124 -1.456 -14.828 1.00 63.00 173 VAL A O 1
ATOM 1325 N N . PHE A 1 174 ? 24.163 -1.702 -12.855 1.00 55.84 174 PHE A N 1
ATOM 1326 C CA . PHE A 1 174 ? 25.504 -1.900 -13.405 1.00 55.84 174 PHE A CA 1
ATOM 1327 C C . PHE A 1 174 ? 25.649 -3.278 -14.070 1.00 55.84 174 PHE A C 1
ATOM 1329 O O . PHE A 1 174 ? 26.281 -3.379 -15.112 1.00 55.84 174 PHE A O 1
ATOM 1336 N N . GLU A 1 175 ? 25.000 -4.313 -13.536 1.00 56.94 175 GLU A N 1
ATOM 1337 C CA . GLU A 1 175 ? 25.017 -5.683 -14.079 1.00 56.94 175 GLU A CA 1
ATOM 1338 C C . GLU A 1 175 ? 24.143 -5.864 -15.339 1.00 56.94 175 GLU A C 1
ATOM 1340 O O . GLU A 1 175 ? 24.303 -6.826 -16.075 1.00 56.94 175 GLU A O 1
ATOM 1345 N N . GLU A 1 176 ? 23.248 -4.916 -15.637 1.00 53.38 176 GLU A N 1
ATOM 1346 C CA . GLU A 1 176 ? 22.525 -4.837 -16.923 1.00 53.38 176 GLU A CA 1
ATOM 1347 C C . GLU A 1 176 ? 23.309 -4.049 -17.996 1.00 53.38 176 GLU A C 1
ATOM 1349 O O . GLU A 1 176 ? 22.921 -4.026 -19.166 1.00 53.38 176 GLU A O 1
ATOM 1354 N N . LEU A 1 177 ? 24.386 -3.356 -17.604 1.00 51.84 177 LEU A N 1
ATOM 1355 C CA . LEU A 1 177 ? 25.189 -2.487 -18.471 1.00 51.84 177 LEU A CA 1
ATOM 1356 C C . LEU A 1 177 ? 26.489 -3.142 -18.977 1.00 51.84 177 LEU A C 1
ATOM 1358 O O . LEU A 1 177 ? 27.087 -2.594 -19.905 1.00 51.84 177 LEU A O 1
ATOM 1362 N N . PHE A 1 178 ? 26.902 -4.289 -18.421 1.00 40.88 178 PHE A N 1
ATOM 1363 C CA . PHE A 1 178 ? 28.107 -5.052 -18.788 1.00 40.88 178 PHE A CA 1
ATOM 1364 C C . PHE A 1 178 ? 27.792 -6.541 -18.947 1.00 40.88 178 PHE A C 1
ATOM 1366 O O . PHE A 1 178 ? 28.455 -7.183 -19.794 1.00 40.88 178 PHE A O 1
#

Sequence (178 aa):
MAVGVFAVGGMIGGNLVGIVATKLGRKRALLYNNALAIIAGALMAGAKFCGKLLAFYFWPSYRWNKCWFKQWIGTNVSVLVQLRTLTFCPETPEFTIVVKGQRDQAEKDLKKLCESEDVQAELDLISEEGAKANSGAPSSMKDIYVTKLPWPLVLVLFMMISQQLSGINAGGVFEELF

InterPro domains:
  IPR005828 Major facilitator, sugar transporter-like [PF00083] (2-48)
  IPR005828 Major facilitator, sugar transporter-like [PF00083] (80-170)
  IPR036259 MFS transporter superfamily [G3DSA:1.20.1250.20] (1-56)
  IPR036259 MFS transporter superfamily [G3DSA:1.20.1250.20] (57-176)
  IPR036259 MFS transporter superfamily [SSF103473] (2-161)
  IPR045263 Glucose transporter GLUT [PTHR23503] (77-170)

Organism: Meloidogyne enterolobii (NCBI:txid390850)

pLDDT: mean 71.37, std 10.23, range [40.88, 89.31]